Protein AF-A0A936Q387-F1 (afdb_monomer_lite)

Secondary structure (DSSP, 8-state):
--HHHHHHHGGG---TT-------TTGGGGSPPPP---TT-HHHHHHHHHSPPPTT--HHHHHHHHHHHHHHHHHTT-HHHHHHHHHHHHHHHHHHHHHHHHHHHHHHHHTT--HHHHHHHHHSTT--HHHHHHHHTSGGGGGGTT--HHHHHHHHH--

Radius of gyration: 25.48 Å; chains: 1; bounding box: 41×30×99 Å

Sequence (159 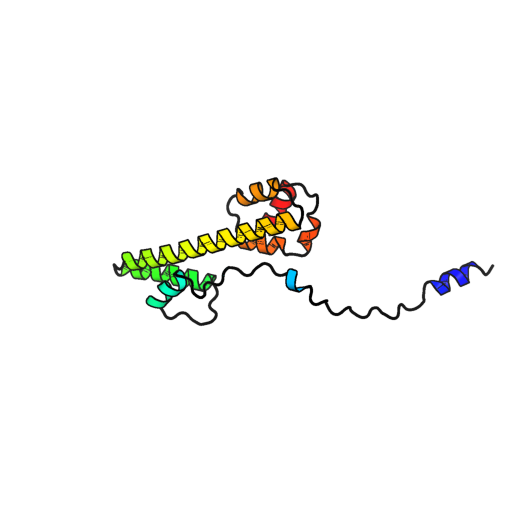aa):
MDSLRDALKGALAPNEGLVARDPSPQDDARRAPEPLDPTGSAWLTELARHTKIPKDTKTSTLR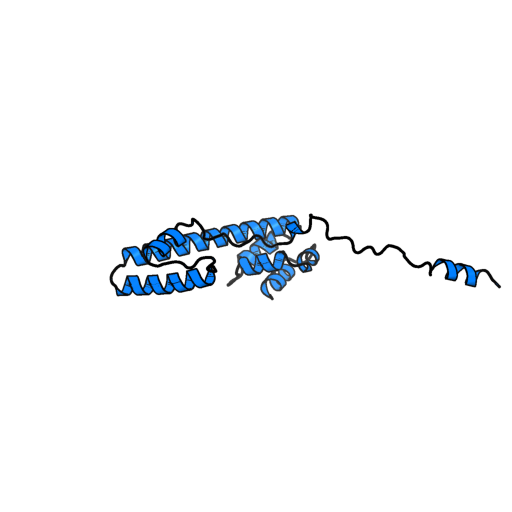QLTDRLVKELATAGKGRDSRALADARDGYLRAAERAAWDHIKRRFEELELSDKAYRALKQAKNVHPEKVLAALYTKRAETYRGASAERVRDWLLSL

Structure (mmCIF, N/CA/C/O backbone):
data_AF-A0A936Q387-F1
#
_entry.id   AF-A0A936Q387-F1
#
loop_
_atom_site.group_PDB
_atom_site.id
_atom_site.type_symbol
_atom_site.label_atom_id
_atom_site.label_alt_id
_atom_site.label_comp_id
_atom_site.label_asym_id
_atom_site.label_entity_id
_atom_site.label_seq_id
_atom_site.pdbx_PDB_ins_code
_atom_site.Cartn_x
_atom_site.Cartn_y
_atom_site.Cartn_z
_atom_site.occupancy
_atom_site.B_iso_or_equiv
_atom_site.auth_seq_id
_atom_site.auth_comp_id
_atom_site.auth_asym_id
_atom_site.auth_atom_id
_atom_site.pdbx_PDB_model_num
ATOM 1 N N . MET A 1 1 ? 8.343 -7.618 -74.407 1.00 53.97 1 MET A N 1
ATOM 2 C CA . MET A 1 1 ? 8.635 -6.779 -73.219 1.00 53.97 1 MET A CA 1
ATOM 3 C C . MET A 1 1 ? 7.636 -7.208 -72.150 1.00 53.97 1 MET A C 1
ATOM 5 O O . MET A 1 1 ? 6.735 -6.457 -71.809 1.00 53.97 1 MET A O 1
ATOM 9 N N .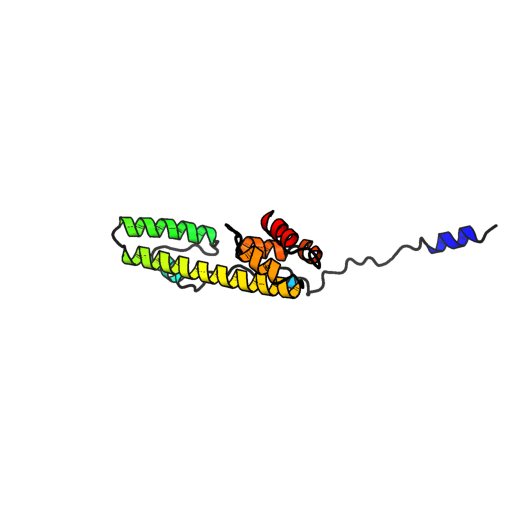 ASP A 1 2 ? 7.748 -8.453 -71.677 1.00 55.44 2 ASP A N 1
ATOM 10 C CA . ASP A 1 2 ? 6.646 -9.125 -70.960 1.00 55.44 2 ASP A CA 1
ATOM 11 C C . ASP A 1 2 ? 7.057 -9.675 -69.589 1.00 55.44 2 ASP A C 1
ATOM 13 O O . ASP A 1 2 ? 6.217 -10.076 -68.795 1.00 55.44 2 ASP A O 1
ATOM 17 N N . SER A 1 3 ? 8.338 -9.582 -69.234 1.00 52.62 3 SER A N 1
ATOM 18 C CA . SER A 1 3 ? 8.884 -10.154 -67.997 1.00 52.62 3 SER A CA 1
ATOM 19 C C . SER A 1 3 ? 8.587 -9.327 -66.735 1.00 52.62 3 SER A C 1
ATOM 21 O O . SER A 1 3 ? 8.721 -9.827 -65.624 1.00 52.62 3 SER A O 1
ATOM 23 N N . LEU A 1 4 ? 8.181 -8.059 -66.882 1.00 53.62 4 LEU A N 1
ATOM 24 C CA . LEU A 1 4 ? 7.880 -7.159 -65.755 1.00 53.62 4 LEU A CA 1
ATOM 25 C C . LEU A 1 4 ? 6.420 -7.238 -65.284 1.00 53.62 4 LEU A C 1
ATOM 27 O O . LEU A 1 4 ? 6.140 -6.935 -64.127 1.00 53.62 4 LEU A O 1
ATOM 31 N N . ARG A 1 5 ? 5.484 -7.663 -66.146 1.00 54.16 5 ARG A N 1
ATOM 32 C CA . ARG A 1 5 ? 4.071 -7.833 -65.756 1.00 54.16 5 ARG A CA 1
ATOM 33 C C . ARG A 1 5 ? 3.828 -9.134 -64.991 1.00 54.16 5 ARG A C 1
ATOM 35 O O . ARG A 1 5 ? 2.988 -9.137 -64.094 1.00 54.16 5 ARG A O 1
ATOM 42 N N . ASP A 1 6 ? 4.599 -10.184 -65.269 1.00 54.41 6 ASP A N 1
ATOM 43 C CA . ASP A 1 6 ? 4.498 -11.450 -64.530 1.00 54.41 6 ASP A CA 1
ATOM 44 C C . ASP A 1 6 ? 5.112 -11.378 -63.126 1.00 54.41 6 ASP A C 1
ATOM 46 O O . ASP A 1 6 ? 4.601 -12.008 -62.201 1.00 54.41 6 ASP A O 1
ATOM 50 N N . ALA A 1 7 ? 6.118 -10.524 -62.908 1.00 55.03 7 ALA A N 1
ATOM 51 C CA . ALA A 1 7 ? 6.692 -10.312 -61.577 1.00 55.03 7 ALA A CA 1
ATOM 52 C C . ALA A 1 7 ? 5.719 -9.616 -60.600 1.00 55.03 7 ALA A C 1
ATOM 54 O O . ALA A 1 7 ? 5.787 -9.846 -59.394 1.00 55.03 7 ALA A O 1
ATOM 55 N N . LEU A 1 8 ? 4.781 -8.799 -61.099 1.00 52.12 8 LEU A N 1
ATOM 56 C CA . LEU A 1 8 ? 3.824 -8.078 -60.249 1.00 52.12 8 LEU A CA 1
ATOM 57 C C . LEU A 1 8 ? 2.580 -8.909 -59.893 1.00 52.12 8 LEU A C 1
ATOM 59 O O . LEU A 1 8 ? 1.971 -8.688 -58.848 1.00 52.12 8 LEU A O 1
ATOM 63 N N . LYS A 1 9 ? 2.204 -9.883 -60.733 1.00 52.44 9 LYS A N 1
ATOM 64 C CA . LYS A 1 9 ? 1.048 -10.759 -60.474 1.00 52.44 9 LYS A CA 1
ATOM 65 C C . LYS A 1 9 ? 1.296 -11.777 -59.358 1.00 52.44 9 LYS A C 1
ATOM 67 O O . LYS A 1 9 ? 0.338 -12.194 -58.717 1.00 52.44 9 LYS A O 1
ATOM 72 N N . GLY A 1 10 ? 2.555 -12.119 -59.077 1.00 48.84 10 GLY A N 1
ATOM 73 C CA . GLY A 1 10 ? 2.924 -12.969 -57.938 1.00 48.84 10 GLY A CA 1
ATOM 74 C C . GLY A 1 10 ? 2.841 -12.275 -56.570 1.00 48.84 10 GLY A C 1
ATOM 75 O O . GLY A 1 10 ? 2.762 -12.953 -55.553 1.00 48.84 10 GLY A O 1
ATOM 76 N N . ALA A 1 11 ? 2.822 -10.937 -56.526 1.00 50.91 11 ALA A N 1
ATOM 77 C CA . ALA A 1 11 ? 2.833 -10.164 -55.278 1.00 50.91 11 ALA A CA 1
ATOM 78 C C . ALA A 1 11 ? 1.430 -9.822 -54.731 1.00 50.91 11 ALA A C 1
ATOM 80 O O . ALA A 1 11 ? 1.318 -9.232 -53.660 1.00 50.91 11 ALA A O 1
ATOM 81 N N . LEU A 1 12 ? 0.365 -10.177 -55.457 1.00 51.56 12 LEU A N 1
ATOM 82 C CA . LEU A 1 12 ? -1.030 -9.856 -55.118 1.00 51.56 12 LEU A CA 1
ATOM 83 C C . LEU A 1 12 ? -1.897 -11.106 -54.906 1.00 51.56 12 LEU A C 1
ATOM 85 O O . LEU A 1 12 ? -3.122 -11.036 -55.006 1.00 51.56 12 LEU A O 1
ATOM 89 N N . ALA A 1 13 ? -1.278 -12.248 -54.595 1.00 49.72 13 ALA A N 1
ATOM 90 C CA . ALA A 1 13 ? -2.026 -13.377 -54.063 1.00 49.72 13 ALA A CA 1
ATOM 91 C C . ALA A 1 13 ? -2.696 -12.945 -52.741 1.00 49.72 13 ALA A C 1
ATOM 93 O O . ALA A 1 13 ? -2.021 -12.373 -51.877 1.00 49.72 13 ALA A O 1
ATOM 94 N N . PRO A 1 14 ? -4.011 -13.165 -52.570 1.00 44.34 14 PRO A N 1
ATOM 95 C CA . PRO A 1 14 ? -4.680 -12.869 -51.316 1.00 44.34 14 PRO A CA 1
ATOM 96 C C . PRO A 1 14 ? -4.060 -13.757 -50.238 1.00 44.34 14 PRO A C 1
ATOM 98 O O . PRO A 1 14 ? -4.077 -14.979 -50.352 1.00 44.34 14 PRO A O 1
ATOM 101 N N . ASN A 1 15 ? -3.491 -13.139 -49.201 1.00 46.78 15 ASN A N 1
ATOM 102 C CA . ASN A 1 15 ? -3.116 -13.826 -47.969 1.00 46.78 15 ASN A CA 1
ATOM 103 C C . ASN A 1 15 ? -4.403 -14.342 -47.299 1.00 46.78 15 ASN A C 1
ATOM 105 O O . ASN A 1 15 ? -4.964 -13.708 -46.404 1.00 46.78 15 ASN A O 1
ATOM 109 N N . GLU A 1 16 ? -4.889 -15.489 -47.768 1.00 44.91 16 GLU A N 1
ATOM 110 C CA . GLU A 1 16 ? -5.736 -16.382 -46.995 1.00 44.91 16 GLU A CA 1
ATOM 111 C C . GLU A 1 16 ? -4.961 -16.766 -45.733 1.00 44.91 16 GLU A C 1
ATOM 113 O O . GLU A 1 16 ? -3.885 -17.357 -45.801 1.00 44.91 16 GLU A O 1
ATOM 118 N N . GLY A 1 17 ? -5.496 -16.398 -44.570 1.00 41.22 17 GLY A N 1
ATOM 119 C CA . GLY A 1 17 ? -4.973 -16.878 -43.294 1.00 41.22 17 GLY A CA 1
ATOM 120 C C . GLY A 1 17 ? -4.402 -15.824 -42.349 1.00 41.22 17 GLY A C 1
ATOM 121 O O . GLY A 1 17 ? -3.577 -16.166 -41.508 1.00 41.22 17 GLY A O 1
ATOM 122 N N . LEU A 1 18 ? -4.894 -14.581 -42.360 1.00 40.84 18 LEU A N 1
ATOM 123 C CA . LEU A 1 18 ? -4.977 -13.821 -41.102 1.00 40.84 18 LEU A CA 1
ATOM 124 C C . LEU A 1 18 ? -6.172 -14.343 -40.296 1.00 40.84 18 LEU A C 1
ATOM 126 O O . LEU A 1 18 ? -7.154 -13.646 -40.055 1.00 40.84 18 LEU A O 1
ATOM 130 N N . VAL A 1 19 ? -6.083 -15.611 -39.889 1.00 43.31 19 VAL A N 1
ATOM 131 C CA . VAL A 1 19 ? -6.842 -16.097 -38.743 1.00 43.31 19 VAL A CA 1
ATOM 132 C C . VAL A 1 19 ? -6.348 -15.247 -37.584 1.00 43.31 19 VAL A C 1
ATOM 134 O O . VAL A 1 19 ? -5.158 -15.276 -37.259 1.00 43.31 19 VAL A O 1
ATOM 137 N N . ALA A 1 20 ? -7.235 -14.424 -37.023 1.00 46.19 20 ALA A N 1
ATOM 138 C CA . ALA A 1 20 ? -7.007 -13.801 -35.735 1.00 46.19 20 ALA A CA 1
ATOM 139 C C . ALA A 1 20 ? -6.580 -14.929 -34.794 1.00 46.19 20 ALA A C 1
ATOM 141 O O . ALA A 1 20 ? -7.387 -15.791 -34.459 1.00 46.19 20 ALA A O 1
ATOM 142 N N . ARG A 1 21 ? -5.281 -14.999 -34.478 1.00 42.50 21 ARG A N 1
ATOM 143 C CA . ARG A 1 21 ? -4.788 -15.917 -33.461 1.00 42.50 21 ARG A CA 1
ATOM 144 C C . ARG A 1 21 ? -5.580 -15.575 -32.212 1.00 42.50 21 ARG A C 1
ATOM 146 O O . ARG A 1 21 ? -5.414 -14.472 -31.686 1.00 42.50 21 ARG A O 1
ATOM 153 N N . ASP A 1 22 ? -6.436 -16.498 -31.787 1.00 41.38 22 ASP A N 1
ATOM 154 C CA . ASP A 1 22 ? -6.962 -16.488 -30.433 1.00 41.38 22 ASP A CA 1
ATOM 155 C C . ASP A 1 22 ? -5.779 -16.220 -29.495 1.00 41.38 22 ASP A C 1
ATOM 157 O O . ASP A 1 22 ? -4.712 -16.828 -29.681 1.00 41.38 22 ASP A O 1
ATOM 161 N N . PRO A 1 23 ? -5.892 -15.259 -28.562 1.00 41.69 23 PRO A N 1
ATOM 162 C CA . PRO A 1 23 ? -4.813 -14.992 -27.632 1.00 41.69 23 PRO A CA 1
ATOM 163 C C . PRO A 1 23 ? -4.485 -16.301 -26.911 1.00 41.69 23 PRO A C 1
ATOM 165 O O . PRO A 1 23 ? -5.330 -16.878 -26.226 1.00 41.69 23 PRO A O 1
ATOM 168 N N . SER A 1 24 ? -3.263 -16.801 -27.128 1.00 38.03 24 SER A N 1
ATOM 169 C CA . SER A 1 24 ? -2.755 -17.985 -26.440 1.00 38.03 24 SER A CA 1
ATOM 170 C C . SER A 1 24 ? -2.974 -17.833 -24.927 1.00 38.03 24 SER A C 1
ATOM 172 O O . SER A 1 24 ? -2.801 -16.726 -24.411 1.00 38.03 24 SER A O 1
ATOM 174 N N . PRO A 1 25 ? -3.207 -18.928 -24.178 1.00 43.34 25 PRO A N 1
ATOM 175 C CA . PRO A 1 25 ? -3.373 -18.927 -22.714 1.00 43.34 25 PRO A CA 1
ATOM 176 C C . PRO A 1 25 ? -2.157 -18.418 -21.907 1.00 43.34 25 PRO A C 1
ATOM 178 O O . PRO A 1 25 ? -2.090 -18.599 -20.699 1.00 43.34 25 PRO A O 1
ATOM 181 N N . GLN A 1 26 ? -1.159 -17.817 -22.558 1.00 41.81 26 GLN A N 1
ATOM 182 C CA . GLN A 1 26 ? 0.018 -17.214 -21.934 1.00 41.81 26 GLN A CA 1
ATOM 183 C C . GLN A 1 26 ? -0.143 -15.707 -21.664 1.00 41.81 26 GLN A C 1
ATOM 185 O O . GLN A 1 26 ? 0.762 -15.090 -21.103 1.00 41.81 26 GLN A O 1
ATOM 190 N N . ASP A 1 27 ? -1.284 -15.101 -22.012 1.00 42.91 27 ASP A N 1
ATOM 191 C CA . ASP A 1 27 ? -1.572 -13.694 -21.689 1.00 42.91 27 ASP A CA 1
ATOM 192 C C . ASP A 1 27 ? -1.881 -13.438 -20.196 1.00 42.91 27 ASP A C 1
ATOM 194 O O . ASP A 1 27 ? -1.965 -12.282 -19.772 1.00 42.91 27 ASP A O 1
ATOM 198 N N . ASP A 1 28 ? -1.944 -14.485 -19.366 1.00 42.19 28 ASP A N 1
ATOM 199 C CA . ASP A 1 28 ? -2.119 -14.361 -17.912 1.00 42.19 28 ASP A CA 1
ATOM 200 C C . ASP A 1 28 ? -0.896 -13.764 -17.188 1.00 42.19 28 ASP A C 1
ATOM 202 O O . ASP A 1 28 ? -1.017 -13.261 -16.072 1.00 42.19 28 ASP A O 1
ATOM 206 N N . ALA A 1 29 ? 0.276 -13.704 -17.831 1.00 46.88 29 ALA A N 1
ATOM 207 C CA . ALA A 1 29 ? 1.487 -13.121 -17.241 1.00 46.88 29 ALA A CA 1
ATOM 208 C C . ALA A 1 29 ? 1.530 -11.575 -17.267 1.00 46.88 29 ALA A C 1
ATOM 210 O O . ALA A 1 29 ? 2.497 -10.971 -16.803 1.00 46.88 29 ALA A O 1
ATOM 211 N N . ARG A 1 30 ? 0.517 -10.908 -17.839 1.00 56.44 30 ARG A N 1
ATOM 212 C CA . ARG A 1 30 ? 0.544 -9.452 -18.100 1.00 56.44 30 ARG A CA 1
ATOM 213 C C . ARG A 1 30 ? -0.246 -8.609 -17.108 1.00 56.44 30 ARG A C 1
ATOM 215 O O . ARG A 1 30 ? -0.335 -7.394 -17.279 1.00 56.44 30 ARG A O 1
ATOM 222 N N . ARG A 1 31 ? -0.830 -9.216 -16.078 1.00 60.78 31 ARG A N 1
ATOM 223 C CA . ARG A 1 31 ? -1.493 -8.454 -15.018 1.00 60.78 31 ARG A CA 1
ATOM 224 C C . ARG A 1 31 ? -0.478 -8.112 -13.942 1.00 60.78 31 ARG A C 1
ATOM 226 O O . ARG A 1 31 ? 0.251 -8.984 -13.478 1.00 60.78 31 ARG A O 1
ATOM 233 N N . ALA A 1 32 ? -0.439 -6.835 -13.559 1.00 63.06 32 ALA A N 1
ATOM 234 C CA . ALA A 1 32 ? 0.242 -6.442 -12.334 1.00 63.06 32 ALA A CA 1
ATOM 235 C C . ALA A 1 32 ? -0.277 -7.338 -11.197 1.00 63.06 32 ALA A C 1
ATOM 237 O O . ALA A 1 32 ? -1.488 -7.588 -11.160 1.00 63.06 32 ALA A O 1
ATOM 238 N N . PRO A 1 33 ? 0.600 -7.835 -10.308 1.00 69.12 33 PRO A N 1
ATOM 239 C CA . PRO A 1 33 ? 0.144 -8.627 -9.183 1.00 69.12 33 PRO A CA 1
ATOM 240 C C . PRO A 1 33 ? -0.875 -7.799 -8.409 1.00 69.12 33 PRO A C 1
ATOM 242 O O . PRO A 1 33 ? -0.668 -6.598 -8.192 1.00 69.12 33 PRO A O 1
ATOM 245 N N . GLU A 1 34 ? -2.001 -8.425 -8.071 1.00 65.44 34 GLU A N 1
ATOM 246 C CA . GLU A 1 34 ? -3.035 -7.733 -7.317 1.00 65.44 34 GLU A CA 1
ATOM 247 C C . GLU A 1 34 ? -2.436 -7.236 -5.996 1.00 65.44 34 GLU A C 1
ATOM 249 O O . GLU A 1 34 ? -1.575 -7.911 -5.411 1.00 65.44 34 GLU A O 1
ATOM 254 N N . PRO A 1 35 ? -2.830 -6.035 -5.532 1.00 66.00 35 PRO A N 1
ATOM 255 C CA . PRO A 1 35 ? -2.456 -5.599 -4.197 1.00 66.00 35 PRO A CA 1
ATOM 256 C C . PRO A 1 35 ? -2.854 -6.693 -3.206 1.00 66.00 35 PRO A C 1
ATOM 258 O O . PRO A 1 35 ? -3.856 -7.375 -3.422 1.00 66.00 35 PRO A O 1
ATOM 261 N N . LEU A 1 36 ? -2.063 -6.858 -2.137 1.00 74.88 36 LEU A N 1
ATOM 262 C CA . LEU A 1 36 ? -2.371 -7.821 -1.079 1.00 74.88 36 LEU A CA 1
ATOM 263 C C . LEU A 1 36 ? -3.865 -7.734 -0.745 1.00 74.88 36 LEU A C 1
ATOM 265 O O . LEU A 1 36 ? -4.416 -6.633 -0.635 1.00 74.88 36 LEU A O 1
ATOM 269 N N . ASP A 1 37 ? -4.518 -8.890 -0.672 1.00 78.19 37 ASP A N 1
ATOM 270 C CA . ASP A 1 37 ? -5.917 -8.966 -0.285 1.00 78.19 37 ASP A CA 1
ATOM 271 C C . ASP A 1 37 ? -5.992 -8.702 1.226 1.00 78.19 37 ASP A C 1
ATOM 273 O O . ASP A 1 37 ? -5.319 -9.387 2.006 1.00 78.19 37 ASP A O 1
ATOM 277 N N . PRO A 1 38 ? -6.773 -7.704 1.678 1.00 80.19 38 PRO A N 1
ATOM 278 C CA . PRO A 1 38 ? -6.924 -7.452 3.100 1.00 80.19 38 PRO A CA 1
ATOM 279 C C . PRO A 1 38 ? -7.676 -8.585 3.815 1.00 80.19 38 PRO A C 1
ATOM 281 O O . PRO A 1 38 ? -7.642 -8.629 5.050 1.00 80.19 38 PRO A O 1
ATOM 284 N N . THR A 1 39 ? -8.338 -9.494 3.090 1.00 82.75 39 THR A N 1
ATOM 285 C CA . THR A 1 39 ? -9.057 -10.657 3.629 1.00 82.75 39 THR A CA 1
ATOM 286 C C . THR A 1 39 ? -8.166 -11.499 4.542 1.00 82.75 39 THR A C 1
ATOM 288 O O . THR A 1 39 ? -7.055 -11.886 4.195 1.00 82.75 39 THR A O 1
ATOM 291 N N . GLY A 1 40 ? -8.644 -11.759 5.762 1.00 81.00 40 GLY A N 1
ATOM 292 C CA . GLY A 1 40 ? -7.890 -12.508 6.774 1.00 81.00 40 GLY A CA 1
ATOM 293 C C . GLY A 1 40 ? -6.758 -11.726 7.456 1.00 81.00 40 GLY A C 1
ATOM 294 O O . GLY A 1 40 ? -6.094 -12.268 8.337 1.00 81.00 40 GLY A O 1
ATOM 295 N N . SER A 1 41 ? -6.541 -10.451 7.114 1.00 88.88 41 SER A N 1
ATOM 296 C CA . SER A 1 41 ? -5.552 -9.618 7.802 1.00 88.88 41 SER A CA 1
ATOM 297 C C . SER A 1 41 ? -5.961 -9.302 9.246 1.00 88.88 41 SER A C 1
ATOM 299 O O . SER A 1 41 ? -7.146 -9.203 9.592 1.00 88.88 41 SER A O 1
ATOM 301 N N . ALA A 1 42 ? -4.959 -9.055 10.096 1.00 91.44 42 ALA A N 1
ATOM 302 C CA . ALA A 1 42 ? -5.178 -8.522 11.441 1.00 91.44 42 ALA A CA 1
ATOM 303 C C . ALA A 1 42 ? -5.942 -7.186 11.403 1.00 91.44 42 ALA A C 1
ATOM 305 O O . ALA A 1 42 ? -6.753 -6.917 12.283 1.00 91.44 42 ALA A O 1
ATOM 306 N N . TRP A 1 43 ? -5.738 -6.385 10.351 1.00 93.69 43 TRP A N 1
ATOM 307 C CA . TRP A 1 43 ? -6.455 -5.131 10.144 1.00 93.69 43 TRP A CA 1
ATOM 308 C C . TRP A 1 43 ? -7.955 -5.338 9.936 1.00 93.69 43 TRP A C 1
ATOM 310 O O . TRP A 1 43 ? -8.740 -4.726 10.656 1.00 93.69 43 TRP A O 1
ATOM 320 N N . LEU A 1 44 ? -8.373 -6.216 9.016 1.00 92.56 44 LEU A N 1
ATOM 321 C CA . LEU A 1 44 ? -9.801 -6.504 8.832 1.00 92.56 44 LEU A CA 1
ATOM 322 C C . LEU A 1 44 ? -10.422 -7.155 10.064 1.00 92.56 44 LEU A C 1
ATOM 324 O O . LEU A 1 44 ? -11.560 -6.843 10.404 1.00 92.56 44 LEU A O 1
ATOM 328 N N . THR A 1 45 ? -9.674 -8.028 10.740 1.00 92.56 45 THR A N 1
ATOM 329 C CA . THR A 1 45 ? -10.122 -8.661 11.986 1.00 92.56 45 THR A CA 1
ATOM 330 C C . THR A 1 45 ? -10.404 -7.611 13.055 1.00 92.56 45 THR A C 1
ATOM 332 O O . THR A 1 45 ? -11.447 -7.660 13.702 1.00 92.56 45 THR A O 1
ATOM 335 N N . GLU A 1 46 ? -9.507 -6.637 13.219 1.00 92.94 46 GLU A N 1
ATOM 336 C CA . GLU A 1 46 ? -9.688 -5.564 14.192 1.00 92.94 46 GLU A CA 1
ATOM 337 C C . GLU A 1 46 ? -10.804 -4.604 13.764 1.00 92.94 46 GLU A C 1
ATOM 339 O O . GLU A 1 46 ? -11.665 -4.267 14.567 1.00 92.94 46 GLU A O 1
ATOM 344 N N . LEU A 1 47 ? -10.876 -4.237 12.484 1.00 93.12 47 LEU A N 1
ATOM 345 C CA . LEU A 1 47 ? -11.934 -3.379 11.947 1.00 93.12 47 LEU A CA 1
ATOM 346 C C . LEU A 1 47 ? -13.333 -3.993 12.141 1.00 93.12 47 LEU A C 1
ATOM 348 O O . LEU A 1 47 ? -14.266 -3.291 12.535 1.00 93.12 47 LEU A O 1
ATOM 352 N N . ALA A 1 48 ? -13.472 -5.305 11.935 1.00 93.06 48 ALA A N 1
ATOM 353 C CA . ALA A 1 48 ? -14.735 -6.030 12.071 1.00 93.06 48 ALA A CA 1
ATOM 354 C C . ALA A 1 48 ? -15.254 -6.100 13.519 1.00 93.06 48 ALA A C 1
ATOM 356 O O . ALA A 1 48 ? -16.445 -6.324 13.731 1.00 93.06 48 ALA A O 1
ATOM 357 N N . ARG A 1 49 ? -14.389 -5.887 14.522 1.00 93.31 49 ARG A N 1
ATOM 358 C CA . ARG A 1 49 ? -14.803 -5.802 15.935 1.00 93.31 49 ARG A CA 1
ATOM 359 C C . ARG A 1 49 ? -15.585 -4.532 16.241 1.00 93.31 49 ARG A C 1
ATOM 361 O O . ARG A 1 49 ? -16.398 -4.527 17.160 1.00 93.31 49 ARG A O 1
ATOM 368 N N . HIS A 1 50 ? -15.337 -3.469 15.479 1.00 91.50 50 HIS A N 1
ATOM 369 C CA . HIS A 1 50 ? -15.904 -2.143 15.729 1.00 91.50 50 HIS A CA 1
ATOM 370 C C . HIS A 1 50 ? -17.015 -1.781 14.743 1.00 91.50 50 HIS A C 1
ATOM 372 O O . HIS A 1 50 ? -17.833 -0.914 15.042 1.00 91.50 50 HIS A O 1
ATOM 378 N N . THR A 1 51 ? -17.074 -2.424 13.571 1.00 92.44 51 THR A N 1
ATOM 379 C CA . THR A 1 51 ? -18.102 -2.139 12.564 1.00 92.44 51 THR A CA 1
ATOM 380 C C . THR A 1 51 ? -18.393 -3.320 11.644 1.00 92.44 51 THR A C 1
ATOM 382 O O . THR A 1 51 ? -17.577 -4.223 11.464 1.00 92.44 51 THR A O 1
ATOM 385 N N . LYS A 1 52 ? -19.556 -3.283 10.988 1.00 90.38 52 LYS A N 1
ATOM 386 C CA . LYS A 1 52 ? -19.897 -4.228 9.925 1.00 90.38 52 LYS A CA 1
ATOM 387 C C . LYS A 1 52 ? -19.203 -3.813 8.631 1.00 90.38 52 LYS A C 1
ATOM 389 O O . LYS A 1 52 ? -19.455 -2.733 8.102 1.00 90.38 52 LYS A O 1
ATOM 394 N N . ILE A 1 53 ? -18.377 -4.704 8.096 1.00 87.50 53 ILE A N 1
ATOM 395 C CA . ILE A 1 53 ? -17.659 -4.485 6.840 1.00 87.50 53 ILE A CA 1
ATOM 396 C C . ILE A 1 53 ? -18.531 -4.990 5.679 1.00 87.50 53 ILE A C 1
ATOM 398 O O . ILE A 1 53 ? -18.925 -6.160 5.690 1.00 87.50 53 ILE A O 1
ATOM 402 N N . PRO A 1 54 ? -18.878 -4.147 4.690 1.00 80.25 54 PRO A N 1
ATOM 403 C CA . PRO A 1 54 ? -19.571 -4.611 3.494 1.00 80.25 54 PRO A CA 1
ATOM 404 C C . PRO A 1 54 ? -18.708 -5.613 2.718 1.00 80.25 54 PRO A C 1
ATOM 406 O O . PRO A 1 54 ? -17.481 -5.484 2.664 1.00 80.25 54 PRO A O 1
ATOM 409 N N . LYS A 1 55 ? -19.347 -6.608 2.095 1.00 76.94 55 LYS A N 1
ATOM 410 C CA . LYS A 1 55 ? -18.650 -7.531 1.189 1.00 76.94 55 LYS A CA 1
ATOM 411 C C . LYS A 1 55 ? -18.068 -6.747 0.006 1.00 76.94 55 LYS A C 1
ATOM 413 O O . LYS A 1 55 ? -18.639 -5.733 -0.391 1.00 76.94 55 LYS A O 1
ATOM 418 N N . ASP A 1 56 ? -16.922 -7.197 -0.499 1.00 72.12 56 ASP A N 1
ATOM 419 C CA . ASP A 1 56 ? -16.250 -6.642 -1.686 1.00 72.12 56 ASP A CA 1
ATOM 420 C C . ASP A 1 56 ? -15.831 -5.162 -1.560 1.00 72.12 56 ASP A C 1
ATOM 422 O O . ASP A 1 56 ? -15.725 -4.417 -2.539 1.00 72.12 56 ASP A O 1
ATOM 426 N N . THR A 1 57 ? -15.575 -4.709 -0.330 1.00 81.00 57 THR A N 1
ATOM 427 C CA . THR A 1 57 ? -15.138 -3.334 -0.075 1.00 81.00 57 THR A CA 1
ATOM 428 C C . THR A 1 57 ? -13.691 -3.130 -0.523 1.00 81.00 57 THR A C 1
ATOM 430 O O . THR A 1 57 ? -12.778 -3.802 -0.048 1.00 81.00 57 THR A O 1
ATOM 433 N N . LYS A 1 58 ? -13.458 -2.134 -1.385 1.00 85.69 58 LYS A N 1
ATOM 434 C CA . LYS A 1 58 ? -12.111 -1.749 -1.835 1.00 85.69 58 LYS A CA 1
ATOM 435 C C . LYS A 1 58 ? -11.235 -1.285 -0.666 1.00 85.69 58 LYS A C 1
ATOM 437 O O . LYS A 1 58 ? -11.706 -0.586 0.234 1.00 85.69 58 LYS A O 1
ATOM 442 N N . THR A 1 59 ? -9.929 -1.546 -0.746 1.00 85.56 59 THR A N 1
ATOM 443 C CA . THR A 1 59 ? -8.929 -1.120 0.253 1.00 85.56 59 THR A CA 1
ATOM 444 C C . THR A 1 59 ? -8.994 0.376 0.570 1.00 85.56 59 THR A C 1
ATOM 446 O O . THR A 1 59 ? -8.867 0.770 1.726 1.00 85.56 59 THR A O 1
ATOM 449 N N . SER A 1 60 ? -9.259 1.233 -0.422 1.00 85.50 60 SER A N 1
ATOM 450 C CA . SER A 1 60 ? -9.422 2.679 -0.211 1.00 85.50 60 SER A CA 1
ATOM 451 C C . SER A 1 60 ? -10.602 3.022 0.707 1.00 85.50 60 SER A C 1
ATOM 453 O O 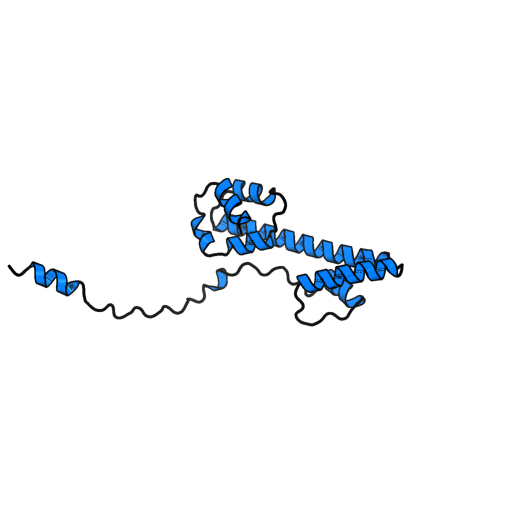. SER A 1 60 ? -10.467 3.865 1.593 1.00 85.50 60 SER A O 1
ATOM 455 N N . THR A 1 61 ? -11.734 2.340 0.546 1.00 88.31 61 THR A N 1
ATOM 456 C CA . THR A 1 61 ? -12.918 2.502 1.397 1.00 88.31 61 THR A CA 1
ATOM 457 C C . THR A 1 61 ? -12.664 1.959 2.804 1.00 88.31 61 THR A C 1
ATOM 459 O O . THR A 1 61 ? -13.032 2.610 3.780 1.00 88.31 61 THR A O 1
ATOM 462 N N . LEU A 1 62 ? -11.960 0.827 2.932 1.00 90.88 62 LEU A N 1
ATOM 463 C CA . LEU A 1 62 ? -11.544 0.289 4.235 1.00 90.88 62 LEU A CA 1
ATOM 464 C C . LEU A 1 62 ? -10.641 1.269 4.997 1.00 90.88 62 LEU A C 1
ATOM 466 O O . LEU A 1 62 ? -10.806 1.446 6.205 1.00 90.88 62 LEU A O 1
ATOM 470 N N . ARG A 1 63 ? -9.723 1.954 4.299 1.00 91.56 63 ARG A N 1
ATOM 471 C CA . ARG A 1 63 ? -8.875 3.001 4.897 1.00 91.56 63 ARG A CA 1
ATOM 472 C C . ARG A 1 63 ? -9.710 4.157 5.435 1.00 91.56 63 ARG A C 1
ATOM 474 O O . ARG A 1 63 ? -9.561 4.503 6.599 1.00 91.56 63 ARG A O 1
ATOM 481 N N . GLN A 1 64 ? -10.631 4.693 4.635 1.00 91.75 64 GLN A N 1
ATOM 482 C CA . GLN A 1 64 ? -11.511 5.787 5.069 1.00 91.75 64 GLN A CA 1
ATOM 483 C C . GLN A 1 64 ? -12.360 5.399 6.288 1.00 91.75 64 GLN A C 1
ATOM 485 O O . GLN A 1 64 ? -12.486 6.178 7.233 1.00 91.75 64 GLN A O 1
ATOM 490 N N . LEU A 1 65 ? -12.911 4.182 6.284 1.00 93.56 65 LEU A N 1
ATOM 491 C CA . LEU A 1 65 ? -13.690 3.649 7.399 1.00 93.56 65 LEU A CA 1
ATOM 492 C C . LEU A 1 65 ? -12.839 3.519 8.668 1.00 93.56 65 LEU A C 1
ATOM 494 O O . LEU A 1 65 ? -13.268 3.918 9.749 1.00 93.56 65 LEU A O 1
ATOM 498 N N . THR A 1 66 ? -11.613 3.020 8.520 1.00 94.69 66 THR A N 1
ATOM 499 C CA . THR A 1 66 ? -10.653 2.897 9.620 1.00 94.69 66 THR A CA 1
ATOM 500 C C . THR A 1 66 ? -10.288 4.264 10.191 1.00 94.69 66 THR A C 1
ATOM 502 O O . THR A 1 66 ? -10.359 4.453 11.400 1.00 94.69 66 THR A O 1
ATOM 505 N N . ASP A 1 67 ? -9.957 5.241 9.345 1.00 94.88 67 ASP A N 1
ATOM 506 C CA . ASP A 1 67 ? -9.574 6.592 9.774 1.00 94.88 67 ASP A CA 1
ATOM 507 C C . ASP A 1 67 ? -10.693 7.279 10.562 1.00 94.88 67 ASP A C 1
ATOM 509 O O . ASP A 1 67 ? -10.440 7.981 11.545 1.00 94.88 67 ASP A O 1
ATOM 513 N N . ARG A 1 68 ? -11.941 7.059 10.140 1.00 95.75 68 ARG A N 1
ATOM 514 C CA . ARG A 1 68 ? -13.125 7.531 10.852 1.00 95.75 68 ARG A CA 1
ATOM 515 C C . ARG A 1 68 ? -13.257 6.860 12.220 1.00 95.75 68 ARG A C 1
ATOM 517 O O . ARG A 1 68 ? -13.372 7.564 13.219 1.00 95.75 68 ARG A O 1
ATOM 524 N N . LEU A 1 69 ? -13.187 5.532 12.279 1.00 95.38 69 LEU A N 1
ATOM 525 C CA . LEU A 1 69 ? -13.336 4.781 13.530 1.00 95.38 69 LEU A CA 1
ATOM 526 C C . LEU A 1 69 ? -12.216 5.063 14.528 1.00 95.38 69 LEU A C 1
ATOM 528 O O . LEU A 1 69 ? -12.479 5.197 15.716 1.00 95.38 69 LEU A O 1
ATOM 532 N N . VAL A 1 70 ? -10.975 5.217 14.063 1.00 96.62 70 VAL A N 1
ATOM 533 C CA . VAL A 1 70 ? -9.839 5.599 14.914 1.00 96.62 70 VAL A CA 1
ATOM 534 C C . VAL A 1 70 ? -10.130 6.917 15.637 1.00 96.62 70 VAL A C 1
ATOM 536 O O . VAL A 1 70 ? -9.890 7.009 16.844 1.00 96.62 70 VAL A O 1
ATOM 539 N N . LYS A 1 71 ? -10.688 7.911 14.928 1.00 96.25 71 LYS A N 1
ATOM 540 C CA . LYS A 1 71 ? -11.105 9.194 15.517 1.00 96.25 71 LYS A CA 1
ATOM 541 C C . LYS A 1 71 ? -12.268 9.019 16.493 1.00 96.25 71 LYS A C 1
ATOM 543 O O . LYS A 1 71 ? -12.189 9.528 17.605 1.00 96.25 71 LYS A O 1
ATOM 548 N N . GLU A 1 72 ? -13.307 8.276 16.112 1.00 96.44 72 GLU A N 1
ATOM 549 C CA . GLU A 1 72 ? -14.477 8.029 16.968 1.00 96.44 72 GLU A CA 1
ATOM 550 C C . GLU A 1 72 ? -14.088 7.316 18.277 1.00 96.44 72 GLU A C 1
ATOM 552 O O . GLU A 1 72 ? -14.479 7.753 19.360 1.00 96.44 72 GLU A O 1
ATOM 557 N N . LEU A 1 73 ? -13.245 6.280 18.205 1.00 95.19 73 LEU A N 1
ATOM 558 C CA . LEU A 1 73 ? -12.728 5.554 19.370 1.00 95.19 73 LEU A CA 1
ATOM 559 C C . LEU A 1 73 ? -11.861 6.452 20.263 1.00 95.19 73 LEU A C 1
ATOM 561 O O . LEU A 1 73 ? -11.962 6.374 21.488 1.00 95.19 73 LEU A O 1
ATOM 565 N N . ALA A 1 74 ? -11.037 7.325 19.674 1.00 94.88 74 ALA A N 1
ATOM 566 C CA . ALA A 1 74 ? -10.236 8.284 20.430 1.00 94.88 74 ALA A CA 1
ATOM 567 C C . ALA A 1 74 ? -11.117 9.294 21.184 1.00 94.88 74 ALA A C 1
ATOM 569 O O . ALA A 1 74 ? -10.913 9.504 22.379 1.00 94.88 74 ALA A O 1
ATOM 570 N N . THR A 1 75 ? -12.130 9.868 20.525 1.00 96.38 75 THR A N 1
ATOM 571 C CA . THR A 1 75 ? -13.091 10.794 21.152 1.00 96.38 75 THR A CA 1
ATOM 572 C C . THR A 1 75 ? -13.923 10.115 22.242 1.00 96.38 75 THR A C 1
ATOM 574 O O . THR A 1 75 ? -14.229 10.738 23.253 1.00 96.38 75 THR A O 1
ATOM 577 N N . ALA A 1 76 ? -14.235 8.827 22.087 1.00 95.25 76 ALA A N 1
ATOM 578 C CA . ALA A 1 76 ? -14.941 8.029 23.088 1.00 95.25 76 ALA A CA 1
ATOM 579 C C . ALA A 1 76 ? -14.059 7.574 24.274 1.00 95.25 76 ALA A C 1
ATOM 581 O O . ALA A 1 76 ? -14.516 6.795 25.110 1.00 95.25 76 ALA A O 1
ATOM 582 N N . GLY A 1 77 ? -12.788 7.991 24.345 1.00 96.12 77 GLY A N 1
ATOM 583 C CA . GLY A 1 77 ? -11.856 7.596 25.410 1.00 96.12 77 GLY A CA 1
ATOM 584 C C . GLY A 1 77 ? -11.298 6.172 25.279 1.00 96.12 77 GLY A C 1
ATOM 585 O O . GLY A 1 77 ? -10.534 5.723 26.133 1.00 96.12 77 GLY A O 1
ATOM 586 N N . LYS A 1 78 ? -11.601 5.460 24.187 1.00 95.62 78 LYS A N 1
ATOM 587 C CA . LYS A 1 78 ? -11.107 4.105 23.891 1.00 95.62 78 LYS A CA 1
ATOM 588 C C . LYS A 1 78 ? -9.743 4.146 23.198 1.00 95.62 78 LYS A C 1
ATOM 590 O O . LYS A 1 78 ? -9.544 3.604 22.111 1.00 95.62 78 LYS A O 1
ATOM 595 N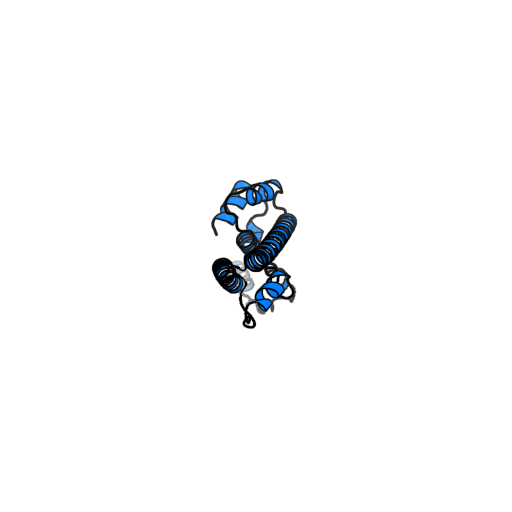 N . GLY A 1 79 ? -8.771 4.798 23.836 1.00 94.62 79 GLY A N 1
ATOM 596 C CA . GLY A 1 79 ? -7.443 5.025 23.253 1.00 94.62 79 GLY A CA 1
ATOM 597 C C . GLY A 1 79 ? -6.677 3.741 22.911 1.00 94.62 79 GLY A C 1
ATOM 598 O O . GLY A 1 79 ? -5.919 3.724 21.943 1.00 94.62 79 GLY A O 1
ATOM 599 N N . ARG A 1 80 ? -6.890 2.653 23.666 1.00 95.94 80 ARG A N 1
ATOM 600 C CA . ARG A 1 80 ? -6.272 1.347 23.385 1.00 95.94 80 ARG A CA 1
ATOM 601 C C . ARG A 1 80 ? -6.773 0.753 22.069 1.00 95.94 80 ARG A C 1
ATOM 603 O O . ARG A 1 80 ? -5.952 0.354 21.251 1.00 95.94 80 ARG A O 1
ATOM 610 N N . ASP A 1 81 ? -8.085 0.754 21.859 1.00 94.31 81 ASP A N 1
ATOM 611 C CA . ASP A 1 81 ? -8.713 0.205 20.652 1.00 94.31 81 ASP A CA 1
ATOM 612 C C . ASP A 1 81 ? -8.383 1.065 19.426 1.00 94.31 81 ASP A C 1
ATOM 614 O O . ASP A 1 81 ? -8.036 0.545 18.370 1.00 94.31 81 ASP A O 1
ATOM 618 N N . SER A 1 82 ? -8.402 2.393 19.594 1.00 96.31 82 SER A N 1
ATOM 619 C CA . SER A 1 82 ? -7.992 3.349 18.558 1.00 96.31 82 SER A CA 1
ATOM 620 C C . SER A 1 82 ? -6.566 3.072 18.060 1.00 96.31 82 SER A C 1
ATOM 622 O O . SER A 1 82 ? -6.335 2.983 16.853 1.00 96.31 82 SER A O 1
ATOM 624 N N . ARG A 1 83 ? -5.615 2.865 18.986 1.00 95.94 83 ARG A N 1
ATOM 625 C CA . ARG A 1 83 ? -4.226 2.520 18.644 1.00 95.94 83 ARG A CA 1
ATOM 626 C C . ARG A 1 83 ? -4.121 1.145 18.001 1.00 95.94 83 ARG A C 1
ATOM 628 O O . ARG A 1 83 ? -3.502 1.039 16.954 1.00 95.94 83 ARG A O 1
ATOM 635 N N . ALA A 1 84 ? -4.764 0.126 18.570 1.00 96.12 84 ALA A N 1
ATOM 636 C CA . ALA A 1 84 ? -4.729 -1.229 18.022 1.00 96.12 84 ALA A CA 1
ATOM 637 C C . ALA A 1 84 ? -5.224 -1.274 16.567 1.00 96.12 84 ALA A C 1
ATOM 639 O O . ALA A 1 84 ? -4.588 -1.891 15.714 1.00 96.12 84 ALA A O 1
ATOM 640 N N . LEU A 1 85 ? -6.315 -0.564 16.265 1.00 95.25 85 LEU A N 1
ATOM 641 C CA . LEU A 1 85 ? -6.860 -0.472 14.914 1.00 95.25 85 LEU A CA 1
ATOM 642 C C . LEU A 1 85 ? -5.922 0.283 13.954 1.00 95.25 85 LEU A C 1
ATOM 644 O O . LEU A 1 85 ? -5.717 -0.157 12.820 1.00 95.25 85 LEU A O 1
ATOM 648 N N . ALA A 1 86 ? -5.332 1.395 14.401 1.00 94.88 86 ALA A N 1
ATOM 649 C CA . ALA A 1 86 ? -4.364 2.154 13.610 1.00 94.88 86 ALA A CA 1
ATOM 650 C C . ALA A 1 86 ? -3.083 1.347 13.332 1.00 94.88 86 ALA A C 1
ATOM 652 O O . ALA A 1 86 ? -2.634 1.285 12.188 1.00 94.88 86 ALA A O 1
ATOM 653 N N . ASP A 1 87 ? -2.543 0.671 14.345 1.00 95.81 87 ASP A N 1
ATOM 654 C CA . ASP A 1 87 ? -1.342 -0.157 14.237 1.00 95.81 87 ASP A CA 1
ATOM 655 C C . ASP A 1 87 ? -1.574 -1.355 13.310 1.00 95.81 87 ASP A C 1
ATOM 657 O O . ASP A 1 87 ? -0.723 -1.669 12.476 1.00 95.81 87 ASP A O 1
ATOM 661 N N . ALA A 1 88 ? -2.743 -2.001 13.400 1.00 94.56 88 ALA A N 1
ATOM 662 C CA . ALA A 1 88 ? -3.104 -3.103 12.516 1.00 94.56 88 ALA A CA 1
ATOM 663 C C . ALA A 1 88 ? -3.190 -2.646 11.049 1.00 94.56 88 ALA A C 1
ATOM 665 O O . ALA A 1 88 ? -2.631 -3.306 10.168 1.00 94.56 88 ALA A O 1
ATOM 666 N N . ARG A 1 89 ? -3.822 -1.489 10.788 1.00 94.88 89 ARG A N 1
ATOM 667 C CA . ARG A 1 89 ? -3.857 -0.858 9.456 1.00 94.88 89 ARG A CA 1
ATOM 668 C C . ARG A 1 89 ? -2.451 -0.574 8.944 1.00 94.88 89 ARG A C 1
ATOM 670 O O . ARG A 1 89 ? -2.118 -0.944 7.822 1.00 94.88 89 ARG A O 1
ATOM 677 N N . ASP A 1 90 ? -1.623 0.083 9.746 1.00 93.38 90 ASP A N 1
ATOM 678 C CA . ASP A 1 90 ? -0.292 0.515 9.318 1.00 93.38 90 ASP A CA 1
ATOM 679 C C . ASP A 1 90 ? 0.649 -0.673 9.106 1.00 93.38 90 ASP A C 1
ATOM 681 O O . ASP A 1 90 ? 1.422 -0.686 8.148 1.00 93.38 90 ASP A O 1
ATOM 685 N N . GLY A 1 91 ? 0.548 -1.704 9.947 1.00 93.25 91 GLY A N 1
ATOM 686 C CA . GLY A 1 91 ? 1.256 -2.968 9.765 1.00 93.25 91 GLY A CA 1
ATOM 687 C C . GLY A 1 91 ? 0.893 -3.639 8.442 1.00 93.25 91 GLY A C 1
ATOM 688 O O . GLY A 1 91 ? 1.783 -4.045 7.693 1.00 93.25 91 GLY A O 1
ATOM 689 N N . TYR A 1 92 ? -0.400 -3.681 8.113 1.00 92.75 92 TYR A N 1
ATOM 690 C CA . TYR A 1 92 ? -0.870 -4.194 6.832 1.00 92.75 92 TYR A CA 1
ATOM 691 C C . TYR A 1 92 ? -0.346 -3.374 5.646 1.00 92.75 92 TYR A C 1
ATOM 693 O O . TYR A 1 92 ? 0.221 -3.937 4.712 1.00 92.75 92 TYR A O 1
ATOM 701 N N . LEU A 1 93 ? -0.481 -2.044 5.687 1.00 90.81 93 LEU A N 1
ATOM 702 C CA . LEU A 1 93 ? -0.043 -1.171 4.594 1.00 90.81 93 LEU A CA 1
ATOM 703 C C . LEU A 1 93 ? 1.467 -1.270 4.353 1.00 90.81 93 LEU A C 1
ATOM 705 O O . LEU A 1 93 ? 1.893 -1.316 3.203 1.00 90.81 93 LEU A O 1
ATOM 709 N N . ARG A 1 94 ? 2.275 -1.384 5.414 1.00 90.81 94 ARG A N 1
ATOM 710 C CA . ARG A 1 94 ? 3.723 -1.623 5.294 1.00 90.81 94 ARG A CA 1
ATOM 711 C C . ARG A 1 94 ? 4.037 -2.978 4.663 1.00 90.81 94 ARG A C 1
ATOM 713 O O . ARG A 1 94 ? 4.969 -3.075 3.867 1.00 90.81 94 ARG A O 1
ATOM 720 N N . ALA A 1 95 ? 3.288 -4.025 5.014 1.00 89.25 95 ALA A N 1
ATOM 721 C CA . ALA A 1 95 ? 3.453 -5.345 4.411 1.00 89.25 95 ALA A CA 1
ATOM 722 C C . ALA A 1 95 ? 3.082 -5.331 2.919 1.00 89.25 95 ALA A C 1
ATOM 724 O O . ALA A 1 95 ? 3.841 -5.846 2.098 1.00 89.25 95 ALA A O 1
ATOM 725 N N . ALA A 1 96 ? 1.972 -4.675 2.568 1.00 88.56 96 ALA A N 1
ATOM 726 C CA . ALA A 1 96 ? 1.535 -4.479 1.189 1.00 88.56 96 ALA A CA 1
ATOM 727 C C . ALA A 1 96 ? 2.557 -3.685 0.367 1.00 88.56 96 ALA A C 1
ATOM 729 O O . ALA A 1 96 ? 2.952 -4.110 -0.717 1.00 88.56 96 ALA A O 1
ATOM 730 N N . GLU A 1 97 ? 3.056 -2.579 0.917 1.00 90.00 97 GLU A N 1
ATOM 731 C CA . GLU A 1 97 ? 4.105 -1.772 0.300 1.00 90.00 97 GLU A CA 1
ATOM 732 C C . GLU A 1 97 ? 5.387 -2.580 0.063 1.00 90.00 97 GLU A C 1
ATOM 734 O O . GLU A 1 97 ? 5.965 -2.532 -1.026 1.00 90.00 97 GLU A O 1
ATOM 739 N N . ARG A 1 98 ? 5.831 -3.354 1.061 1.00 90.62 98 ARG A N 1
ATOM 740 C CA . ARG A 1 98 ? 7.014 -4.211 0.931 1.00 90.62 98 ARG A CA 1
ATOM 741 C C . ARG A 1 98 ? 6.838 -5.240 -0.183 1.00 90.62 98 ARG A C 1
ATOM 743 O O . ARG A 1 98 ? 7.729 -5.365 -1.019 1.00 90.62 98 ARG A O 1
ATOM 750 N N . ALA A 1 99 ? 5.700 -5.930 -0.215 1.00 89.12 99 ALA A N 1
ATOM 751 C CA . ALA A 1 99 ? 5.401 -6.900 -1.261 1.00 89.12 99 ALA A CA 1
ATOM 752 C C . ALA A 1 99 ? 5.396 -6.243 -2.650 1.00 89.12 99 ALA A C 1
ATOM 754 O O . ALA A 1 99 ? 6.005 -6.769 -3.580 1.00 89.12 99 ALA A O 1
ATOM 755 N N . ALA A 1 100 ? 4.790 -5.059 -2.787 1.00 89.38 100 ALA A N 1
ATOM 756 C CA . ALA A 1 100 ? 4.790 -4.315 -4.043 1.00 89.38 100 ALA A CA 1
ATOM 757 C C . ALA A 1 100 ? 6.217 -3.976 -4.510 1.00 89.38 100 ALA A C 1
ATOM 759 O O . ALA A 1 100 ? 6.541 -4.169 -5.682 1.00 89.38 100 ALA A O 1
ATOM 760 N N . TRP A 1 101 ? 7.102 -3.543 -3.606 1.00 92.25 101 TRP A N 1
ATOM 761 C CA . TRP A 1 101 ? 8.513 -3.307 -3.935 1.00 92.25 101 TRP A CA 1
ATOM 762 C C . TRP A 1 101 ? 9.268 -4.578 -4.327 1.00 92.25 101 TRP A C 1
ATOM 764 O O . TRP A 1 101 ? 10.082 -4.532 -5.252 1.00 92.25 101 TRP A O 1
ATOM 774 N N . ASP A 1 102 ? 8.991 -5.704 -3.673 1.00 91.12 102 ASP A N 1
ATOM 775 C CA . ASP A 1 102 ? 9.581 -6.993 -4.040 1.00 91.12 102 ASP A CA 1
ATOM 776 C C . ASP A 1 102 ? 9.134 -7.417 -5.452 1.00 91.12 102 ASP A C 1
ATOM 778 O O . ASP A 1 102 ? 9.956 -7.871 -6.251 1.00 91.12 102 ASP A O 1
ATOM 782 N N . HIS A 1 103 ? 7.867 -7.183 -5.813 1.00 89.88 103 HIS A N 1
ATOM 783 C CA . HIS A 1 103 ? 7.362 -7.407 -7.172 1.00 89.88 103 HIS A CA 1
ATOM 784 C C . HIS A 1 103 ? 7.981 -6.462 -8.207 1.00 89.88 103 HIS A C 1
ATOM 786 O O . HIS A 1 103 ? 8.365 -6.912 -9.286 1.00 89.88 103 HIS A O 1
ATOM 792 N N . ILE A 1 104 ? 8.118 -5.173 -7.885 1.00 90.75 104 ILE A N 1
ATOM 793 C CA . ILE A 1 104 ? 8.805 -4.199 -8.746 1.00 90.75 104 ILE A CA 1
ATOM 794 C C . ILE A 1 104 ? 10.230 -4.666 -9.025 1.00 90.75 104 ILE A C 1
ATOM 796 O O . ILE A 1 104 ? 10.657 -4.666 -10.177 1.00 90.75 104 ILE A O 1
ATOM 800 N N . LYS A 1 105 ? 10.959 -5.086 -7.987 1.00 91.38 105 LYS A N 1
ATOM 801 C CA . LYS A 1 105 ? 12.341 -5.540 -8.129 1.00 91.38 105 LYS A CA 1
ATOM 802 C C . LYS A 1 105 ? 12.444 -6.746 -9.066 1.00 91.38 105 LYS A C 1
ATOM 804 O O . LYS A 1 105 ? 13.234 -6.705 -10.002 1.00 91.38 105 LYS A O 1
ATOM 809 N N . ARG A 1 106 ? 11.605 -7.770 -8.865 1.00 90.19 106 ARG A N 1
ATOM 810 C CA . ARG A 1 106 ? 11.550 -8.941 -9.760 1.00 90.19 106 ARG A CA 1
ATOM 811 C C . ARG A 1 106 ? 11.256 -8.532 -11.200 1.00 90.19 106 ARG A C 1
ATOM 813 O O . ARG A 1 106 ? 11.927 -8.983 -12.117 1.00 90.19 106 ARG A O 1
ATOM 820 N N . ARG A 1 107 ? 10.314 -7.607 -11.401 1.00 87.69 107 ARG A N 1
ATOM 821 C CA . ARG A 1 107 ? 9.978 -7.121 -12.742 1.00 87.69 107 ARG A CA 1
ATOM 822 C C . ARG A 1 107 ? 11.127 -6.348 -13.398 1.00 87.69 107 ARG A C 1
ATOM 824 O O . ARG A 1 107 ? 11.314 -6.449 -14.604 1.00 87.69 107 ARG A O 1
ATOM 831 N N . PHE A 1 108 ? 11.906 -5.592 -12.626 1.00 90.00 108 PHE A N 1
ATOM 832 C CA . PHE A 1 108 ? 13.134 -4.957 -13.115 1.00 90.00 108 PHE A CA 1
ATOM 833 C C . PHE A 1 108 ? 14.166 -5.997 -13.568 1.00 90.00 108 PHE A C 1
ATOM 835 O O . PHE A 1 108 ? 14.770 -5.813 -14.621 1.00 90.00 108 PHE A O 1
ATOM 842 N N . GLU A 1 109 ? 14.338 -7.079 -12.805 1.00 89.44 109 GLU A N 1
ATOM 843 C CA . GLU A 1 109 ? 15.235 -8.190 -13.148 1.00 89.44 109 GLU A CA 1
ATOM 844 C C . GLU A 1 109 ? 14.776 -8.897 -14.439 1.00 89.44 109 GLU A C 1
ATOM 846 O O . GLU A 1 109 ? 15.584 -9.096 -15.341 1.00 89.44 109 GLU A O 1
ATOM 851 N N . GLU A 1 110 ? 13.476 -9.180 -14.586 1.00 88.19 110 GLU A N 1
ATOM 852 C CA . GLU A 1 110 ? 12.883 -9.774 -15.801 1.00 88.19 110 GLU A CA 1
ATOM 853 C C . GLU A 1 110 ? 13.056 -8.905 -17.056 1.00 88.19 110 GLU A C 1
ATOM 855 O O . GLU A 1 110 ? 13.256 -9.417 -18.156 1.00 88.19 110 GLU A O 1
ATOM 860 N N . LEU A 1 111 ? 12.957 -7.582 -16.900 1.00 85.94 111 LEU A N 1
ATOM 861 C CA . LEU A 1 111 ? 13.113 -6.613 -17.987 1.00 85.94 111 LEU A CA 1
ATOM 862 C C . LEU A 1 111 ? 14.581 -6.221 -18.233 1.00 85.94 111 LEU A C 1
ATOM 864 O O . LEU A 1 111 ? 14.842 -5.351 -19.066 1.00 85.94 111 LEU A O 1
ATOM 868 N N . GLU A 1 112 ? 15.526 -6.838 -17.513 1.00 87.56 112 GLU A N 1
ATOM 869 C CA . GLU A 1 112 ? 16.966 -6.547 -17.574 1.00 87.56 112 GLU A CA 1
ATOM 870 C C . GLU A 1 112 ? 17.282 -5.058 -17.332 1.00 87.56 112 GLU A C 1
ATOM 872 O O . GLU A 1 112 ? 18.210 -4.476 -17.901 1.00 87.56 112 GLU A O 1
ATOM 877 N N . LEU A 1 113 ? 16.487 -4.408 -16.480 1.00 86.88 113 LEU A N 1
ATOM 878 C CA . LEU A 1 113 ? 16.689 -3.019 -16.089 1.00 86.88 113 LEU A CA 1
ATOM 879 C C . LEU A 1 113 ? 17.762 -2.926 -15.003 1.00 86.88 113 LEU A C 1
ATOM 881 O O . LEU A 1 113 ? 17.896 -3.789 -14.139 1.00 86.88 113 LEU A O 1
ATOM 885 N N . SER A 1 114 ? 18.531 -1.835 -15.011 1.00 87.12 114 SER A N 1
ATOM 886 C CA . SER A 1 114 ? 19.640 -1.683 -14.062 1.00 87.12 114 SER A CA 1
ATOM 887 C C . SER A 1 114 ? 19.169 -1.596 -12.600 1.00 87.12 114 SER A C 1
ATOM 889 O O . SER A 1 114 ? 18.254 -0.835 -12.274 1.00 87.12 114 SER A O 1
ATOM 891 N N . ASP A 1 115 ? 19.880 -2.264 -11.684 1.00 89.31 115 ASP A N 1
ATOM 892 C CA . ASP A 1 115 ? 19.644 -2.147 -10.232 1.00 89.31 115 ASP A CA 1
ATOM 893 C C . ASP A 1 115 ? 19.830 -0.698 -9.735 1.00 89.31 115 ASP A C 1
ATOM 895 O O . ASP A 1 115 ? 19.148 -0.236 -8.819 1.00 89.31 115 ASP A O 1
ATOM 899 N N . LYS A 1 116 ? 20.698 0.079 -10.403 1.00 88.44 116 LYS A N 1
ATOM 900 C CA . LYS A 1 116 ? 20.857 1.519 -10.147 1.00 88.44 116 LYS A CA 1
ATOM 901 C C . LYS A 1 116 ? 19.546 2.283 -10.375 1.00 88.44 116 LYS A C 1
ATOM 903 O O . LYS A 1 116 ? 19.215 3.152 -9.570 1.00 88.44 116 LYS A O 1
ATOM 908 N N . ALA A 1 117 ? 18.796 1.952 -11.429 1.00 87.12 117 ALA A N 1
ATOM 909 C CA . ALA A 1 117 ? 17.493 2.554 -11.712 1.00 87.12 117 ALA A CA 1
ATOM 910 C C . ALA A 1 117 ? 16.455 2.180 -10.649 1.00 87.12 117 ALA A C 1
ATOM 912 O O . ALA A 1 117 ? 15.747 3.057 -10.158 1.00 87.12 117 ALA A O 1
ATOM 913 N N . TYR A 1 118 ? 16.420 0.910 -10.231 1.00 91.06 118 TYR A N 1
ATOM 914 C CA . TYR A 1 118 ? 15.542 0.458 -9.150 1.00 91.06 118 TYR A CA 1
ATOM 915 C C . TYR A 1 118 ? 15.812 1.212 -7.838 1.00 91.06 118 TYR A C 1
ATOM 917 O O . TYR A 1 118 ? 14.888 1.753 -7.229 1.00 91.06 118 TYR A O 1
ATOM 925 N N . ARG A 1 119 ? 17.080 1.319 -7.415 1.00 90.94 119 ARG A N 1
ATOM 926 C CA . ARG A 1 119 ? 17.451 2.053 -6.191 1.00 90.94 119 ARG A CA 1
ATOM 927 C C . ARG A 1 119 ? 17.096 3.535 -6.278 1.00 90.94 119 ARG A C 1
ATOM 929 O O . ARG A 1 119 ? 16.549 4.073 -5.319 1.00 90.94 119 ARG A O 1
ATOM 936 N N . ALA A 1 120 ? 17.370 4.175 -7.416 1.00 89.00 120 ALA A N 1
ATOM 937 C CA . ALA A 1 120 ? 17.026 5.577 -7.641 1.00 89.00 120 ALA A CA 1
ATOM 938 C C . ALA A 1 120 ? 15.509 5.814 -7.576 1.00 89.00 120 ALA A C 1
ATOM 940 O O . ALA A 1 120 ? 15.069 6.812 -7.011 1.00 89.00 120 ALA A O 1
ATOM 941 N N . LEU A 1 121 ? 14.713 4.883 -8.111 1.00 90.50 121 LEU A N 1
ATOM 942 C CA . LEU A 1 121 ? 13.255 4.925 -8.040 1.00 90.50 121 LEU A CA 1
ATOM 943 C C . LEU A 1 121 ? 12.746 4.731 -6.608 1.00 90.50 121 LEU A C 1
ATOM 945 O O . LEU A 1 121 ? 11.908 5.498 -6.148 1.00 90.50 121 LEU A O 1
ATOM 949 N N . LYS A 1 122 ? 13.288 3.750 -5.880 1.00 89.75 122 LYS A N 1
ATOM 950 C CA . LYS A 1 122 ? 12.912 3.471 -4.487 1.00 89.75 122 LYS A CA 1
ATOM 951 C C . LYS A 1 122 ? 13.257 4.616 -3.528 1.00 89.75 122 LYS A C 1
ATOM 953 O O . LYS A 1 122 ? 12.572 4.807 -2.531 1.00 89.75 122 LYS A O 1
ATOM 958 N N . GLN A 1 123 ? 14.329 5.357 -3.807 1.00 89.75 123 GLN A N 1
ATOM 959 C CA . GLN A 1 123 ? 14.775 6.498 -2.997 1.00 89.75 123 GLN A CA 1
ATOM 960 C C . GLN A 1 123 ? 14.120 7.826 -3.395 1.00 89.75 123 GLN A C 1
ATOM 962 O O . GLN A 1 123 ? 14.288 8.824 -2.689 1.00 89.75 123 GLN A O 1
ATOM 967 N N . ALA A 1 124 ? 13.400 7.873 -4.517 1.00 87.50 124 ALA A N 1
ATOM 968 C CA . ALA A 1 124 ? 12.702 9.080 -4.922 1.00 87.50 124 ALA A CA 1
ATOM 969 C C . ALA A 1 124 ? 11.572 9.410 -3.931 1.00 87.50 124 ALA A C 1
ATOM 971 O O . ALA A 1 124 ? 10.953 8.539 -3.316 1.00 87.50 124 ALA A O 1
ATOM 972 N N . LYS A 1 125 ? 11.319 10.706 -3.743 1.00 82.62 125 LYS A N 1
ATOM 973 C CA . LYS A 1 125 ? 10.291 11.181 -2.811 1.00 82.62 125 LYS A CA 1
ATOM 974 C C . LYS A 1 125 ? 8.897 10.945 -3.394 1.00 82.62 125 LYS A C 1
ATOM 976 O O . LYS A 1 125 ? 8.698 11.120 -4.591 1.00 82.62 125 LYS A O 1
ATOM 981 N N . ASN A 1 126 ? 7.933 10.634 -2.526 1.00 81.00 126 ASN A N 1
ATOM 982 C CA . ASN A 1 126 ? 6.508 10.498 -2.864 1.00 81.00 126 ASN A CA 1
ATOM 983 C C . ASN A 1 126 ? 6.202 9.448 -3.948 1.00 81.00 126 ASN A C 1
ATOM 985 O O . ASN A 1 126 ? 5.237 9.586 -4.699 1.00 81.00 126 ASN A O 1
ATOM 989 N N . VAL A 1 127 ? 7.011 8.391 -4.032 1.00 85.62 127 VAL A N 1
ATOM 990 C CA . VAL A 1 127 ? 6.759 7.293 -4.966 1.00 85.62 127 VAL A CA 1
ATOM 991 C C . VAL A 1 127 ? 5.770 6.312 -4.358 1.00 85.62 127 VAL A C 1
ATOM 993 O O . VAL A 1 127 ? 5.995 5.776 -3.277 1.00 85.62 127 VAL A O 1
ATOM 996 N N . HIS A 1 128 ? 4.683 6.055 -5.081 1.00 85.81 128 HIS A N 1
ATOM 997 C CA . HIS A 1 128 ? 3.711 5.034 -4.715 1.00 85.81 128 HIS A CA 1
ATOM 998 C C . HIS A 1 128 ? 4.042 3.732 -5.455 1.00 85.81 128 HIS A C 1
ATOM 1000 O O . HIS A 1 128 ? 3.885 3.688 -6.680 1.00 85.81 128 HIS A O 1
ATOM 1006 N N . PRO A 1 129 ? 4.470 2.666 -4.758 1.00 86.56 129 PRO A N 1
ATOM 1007 C CA . PRO A 1 129 ? 4.887 1.430 -5.414 1.00 86.56 129 PRO A CA 1
ATOM 1008 C C . PRO A 1 129 ? 3.755 0.778 -6.203 1.00 86.56 129 PRO A C 1
ATOM 1010 O O . PRO A 1 129 ? 4.002 0.249 -7.274 1.00 86.56 129 PRO A O 1
ATOM 1013 N N . GLU A 1 130 ? 2.501 0.890 -5.767 1.00 83.44 130 GLU A N 1
ATOM 1014 C CA . GLU A 1 130 ? 1.357 0.387 -6.543 1.00 83.44 130 GLU A CA 1
ATOM 1015 C C . GLU A 1 130 ? 1.262 1.032 -7.937 1.00 83.44 130 GLU A C 1
ATOM 1017 O O . GLU A 1 130 ? 1.020 0.341 -8.925 1.00 83.44 130 GLU A O 1
ATOM 1022 N N . LYS A 1 131 ? 1.518 2.345 -8.045 1.00 84.06 131 LYS A N 1
ATOM 1023 C CA . LYS A 1 131 ? 1.511 3.057 -9.333 1.00 84.06 131 LYS A CA 1
ATOM 1024 C C . LYS A 1 131 ? 2.684 2.642 -10.213 1.00 84.06 131 LYS A C 1
ATOM 1026 O O . LYS A 1 131 ? 2.504 2.394 -11.400 1.00 84.06 131 LYS A O 1
ATOM 1031 N N . VAL A 1 132 ? 3.872 2.534 -9.618 1.00 87.25 132 VAL A N 1
ATOM 1032 C CA . VAL A 1 132 ? 5.079 2.068 -10.314 1.00 87.25 132 VAL A CA 1
ATOM 1033 C C . VAL A 1 132 ? 4.880 0.652 -10.841 1.00 87.25 132 VAL A C 1
ATOM 1035 O O . VAL A 1 132 ? 5.177 0.368 -11.999 1.00 87.25 132 VAL A O 1
ATOM 1038 N N . LEU A 1 133 ? 4.356 -0.233 -9.999 1.00 86.06 133 LEU A N 1
ATOM 1039 C CA . LEU A 1 133 ? 4.058 -1.609 -10.351 1.00 86.06 133 LEU A CA 1
ATOM 1040 C C . LEU A 1 133 ? 3.042 -1.658 -11.497 1.00 86.06 133 LEU A C 1
ATOM 1042 O O . LEU A 1 133 ? 3.299 -2.320 -12.494 1.00 86.06 133 LEU A O 1
ATOM 1046 N N . ALA A 1 134 ? 1.950 -0.892 -11.425 1.00 83.44 134 ALA A N 1
ATOM 1047 C CA . ALA A 1 134 ? 0.997 -0.790 -12.529 1.00 83.44 134 ALA A CA 1
ATOM 1048 C C . ALA A 1 134 ? 1.667 -0.310 -13.832 1.00 83.44 134 ALA A C 1
ATOM 1050 O O . ALA A 1 134 ? 1.446 -0.899 -14.890 1.00 83.44 134 ALA A O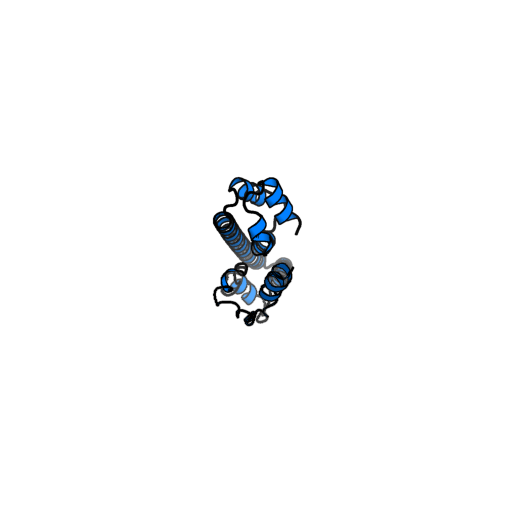 1
ATOM 1051 N N . ALA A 1 135 ? 2.538 0.703 -13.761 1.00 84.25 135 ALA A N 1
ATOM 1052 C CA . ALA A 1 135 ? 3.271 1.228 -14.913 1.00 84.25 135 ALA A CA 1
ATOM 1053 C C . ALA A 1 135 ? 4.224 0.194 -15.550 1.00 84.25 135 ALA A C 1
ATOM 1055 O O . ALA A 1 135 ? 4.323 0.124 -16.780 1.00 84.25 135 ALA A O 1
ATOM 1056 N N . LEU A 1 136 ? 4.885 -0.643 -14.743 1.00 85.19 136 LEU A N 1
ATOM 1057 C CA . LEU A 1 136 ? 5.817 -1.690 -15.197 1.00 85.19 136 LEU A CA 1
ATOM 1058 C C . LEU A 1 136 ? 5.149 -2.876 -15.900 1.00 85.19 136 LEU A C 1
ATOM 1060 O O . LEU A 1 136 ? 5.820 -3.632 -16.602 1.00 85.19 136 LEU A O 1
ATOM 1064 N N . TYR A 1 137 ? 3.847 -3.058 -15.710 1.00 81.25 137 TYR A N 1
ATOM 1065 C CA . TYR A 1 137 ? 3.076 -4.112 -16.373 1.00 81.25 137 TYR A CA 1
ATOM 1066 C C . TYR A 1 137 ? 2.310 -3.590 -17.598 1.00 81.25 137 TYR A C 1
ATOM 1068 O O . TYR A 1 137 ? 1.528 -4.310 -18.213 1.00 81.25 137 TYR A O 1
ATOM 1076 N N . THR A 1 138 ? 2.561 -2.345 -18.014 1.00 78.94 138 THR A N 1
ATOM 1077 C CA . THR A 1 138 ? 2.057 -1.824 -19.291 1.00 78.94 138 THR A CA 1
ATOM 1078 C C . THR A 1 138 ? 2.914 -2.307 -20.464 1.00 78.94 138 THR A C 1
ATOM 1080 O O . THR A 1 138 ? 4.114 -2.518 -20.314 1.00 78.94 138 THR A O 1
ATOM 1083 N N . LYS A 1 139 ? 2.339 -2.390 -21.676 1.00 62.44 139 LYS A N 1
ATOM 1084 C CA . LYS A 1 139 ? 3.084 -2.745 -22.907 1.00 62.44 139 LYS A CA 1
ATOM 1085 C C . LYS A 1 139 ? 4.278 -1.815 -23.199 1.00 62.44 139 LYS A C 1
ATOM 1087 O O . LYS A 1 139 ? 5.199 -2.209 -23.902 1.00 62.44 139 LYS A O 1
ATOM 1092 N N . ARG A 1 140 ? 4.289 -0.587 -22.658 1.00 68.81 140 ARG A N 1
ATOM 1093 C CA . ARG A 1 140 ? 5.426 0.348 -22.780 1.00 68.81 140 ARG A CA 1
ATOM 1094 C C . ARG A 1 140 ? 6.647 -0.125 -21.982 1.00 68.81 140 ARG A C 1
ATOM 1096 O O . ARG A 1 140 ? 7.753 0.037 -22.480 1.00 68.81 140 ARG A O 1
ATOM 1103 N N . ALA A 1 141 ? 6.413 -0.797 -20.851 1.00 66.56 141 ALA A N 1
ATOM 1104 C CA . ALA A 1 141 ? 7.207 -1.897 -20.290 1.00 66.56 141 ALA A CA 1
ATOM 1105 C C . ALA A 1 141 ? 8.501 -2.282 -21.020 1.00 66.56 141 ALA A C 1
ATOM 1107 O O . ALA A 1 141 ? 9.634 -2.017 -20.624 1.00 66.56 141 ALA A O 1
ATOM 1108 N N . GLU A 1 142 ? 8.268 -2.967 -22.131 1.00 69.25 142 GLU A N 1
ATOM 1109 C CA . GLU A 1 142 ? 9.264 -3.716 -22.888 1.00 69.25 142 GLU A CA 1
ATOM 1110 C C . GLU A 1 142 ? 10.185 -2.797 -23.702 1.00 69.25 142 GLU A C 1
ATOM 1112 O O . GLU A 1 142 ? 11.299 -3.176 -24.055 1.00 69.25 142 GLU A O 1
ATOM 1117 N N . THR A 1 143 ? 9.766 -1.549 -23.936 1.00 77.25 143 THR A N 1
ATOM 1118 C CA . THR A 1 143 ? 10.576 -0.538 -24.635 1.00 77.25 143 THR A CA 1
ATOM 1119 C C . THR A 1 143 ? 11.707 0.026 -23.771 1.00 77.25 143 THR A C 1
ATOM 1121 O O . THR A 1 143 ? 12.526 0.800 -24.262 1.00 77.25 143 THR A O 1
ATOM 1124 N N . TYR A 1 144 ? 11.768 -0.343 -22.486 1.00 73.31 144 TYR A N 1
ATOM 1125 C CA . TYR A 1 144 ? 12.725 0.211 -21.524 1.00 73.31 144 TYR A CA 1
ATOM 1126 C C . TYR A 1 144 ? 14.085 -0.494 -21.540 1.00 73.31 144 TYR A C 1
ATOM 1128 O O . TYR A 1 144 ? 15.032 0.002 -20.922 1.00 73.31 144 TYR A O 1
ATOM 1136 N N . ARG A 1 145 ? 14.213 -1.624 -22.249 1.00 73.56 145 ARG A N 1
ATOM 1137 C CA . ARG A 1 145 ? 15.478 -2.358 -22.353 1.00 73.56 145 ARG A CA 1
ATOM 1138 C C . ARG A 1 145 ? 16.566 -1.445 -22.935 1.00 73.56 145 ARG A C 1
ATOM 1140 O O . ARG A 1 145 ? 16.423 -0.906 -24.028 1.00 73.56 145 ARG A O 1
ATOM 1147 N N . GLY A 1 146 ? 17.654 -1.264 -22.185 1.00 71.62 146 GLY A N 1
ATOM 1148 C CA . GLY A 1 146 ? 18.790 -0.418 -22.577 1.00 71.62 146 GLY A CA 1
ATOM 1149 C C . GLY A 1 146 ? 18.617 1.089 -22.335 1.00 71.62 146 GLY A C 1
ATOM 1150 O O . GLY A 1 146 ? 19.523 1.857 -22.657 1.00 71.62 146 GLY A O 1
ATOM 1151 N N . ALA A 1 147 ? 17.501 1.541 -21.752 1.00 80.56 147 ALA A N 1
ATOM 1152 C CA . ALA A 1 147 ? 17.332 2.942 -21.368 1.00 80.56 147 ALA A CA 1
ATOM 1153 C C . ALA A 1 147 ? 18.203 3.314 -20.150 1.00 80.56 147 ALA A C 1
ATOM 1155 O O . ALA A 1 147 ? 18.491 2.487 -19.281 1.00 80.56 147 ALA A O 1
ATOM 1156 N N . SER A 1 148 ? 18.605 4.587 -20.058 1.00 82.81 148 SER A N 1
ATOM 1157 C CA . SER A 1 148 ? 19.345 5.086 -18.894 1.00 82.81 148 SER A CA 1
ATOM 1158 C C . SER A 1 148 ? 18.489 5.038 -17.624 1.00 82.81 148 SER A C 1
ATOM 1160 O O . SER A 1 148 ? 17.264 5.167 -17.668 1.00 82.81 148 SER A O 1
ATOM 1162 N N . ALA A 1 149 ? 19.144 4.901 -16.468 1.00 81.75 149 ALA A N 1
ATOM 1163 C CA . ALA A 1 149 ? 18.461 4.833 -15.176 1.00 81.75 149 ALA A CA 1
ATOM 1164 C C . ALA A 1 149 ? 17.570 6.056 -14.892 1.00 81.75 149 ALA A C 1
ATOM 1166 O O . ALA A 1 149 ? 16.482 5.909 -14.338 1.00 81.75 149 ALA A O 1
ATOM 1167 N N . GLU A 1 150 ? 18.011 7.246 -15.304 1.00 83.56 150 GLU A N 1
ATOM 1168 C CA . GLU A 1 150 ? 17.241 8.490 -15.181 1.00 83.56 150 GLU A CA 1
ATOM 1169 C C . GLU A 1 150 ? 15.993 8.463 -16.060 1.00 83.56 150 GLU A C 1
ATOM 1171 O O . GLU A 1 150 ? 14.904 8.752 -15.576 1.00 83.56 150 GLU A O 1
ATOM 1176 N N . ARG A 1 151 ? 16.118 8.011 -17.314 1.00 83.25 151 ARG A N 1
ATOM 1177 C CA . ARG A 1 151 ? 14.987 7.939 -18.244 1.00 83.25 151 ARG A CA 1
ATOM 1178 C C . ARG A 1 151 ? 13.917 6.955 -17.777 1.00 83.25 151 ARG A C 1
ATOM 1180 O O . ARG A 1 151 ? 12.735 7.275 -17.845 1.00 83.25 151 ARG A O 1
ATOM 1187 N N . VAL A 1 152 ? 14.323 5.782 -17.283 1.00 83.31 152 VAL A N 1
ATOM 1188 C CA . VAL A 1 152 ? 13.395 4.785 -16.716 1.00 83.31 152 VAL A CA 1
ATOM 1189 C C . VAL A 1 152 ? 12.665 5.363 -15.505 1.00 83.31 152 VAL A C 1
ATOM 1191 O O . VAL A 1 152 ? 11.446 5.237 -15.403 1.00 83.31 152 VAL A O 1
ATOM 1194 N N . ARG A 1 153 ? 13.394 6.033 -14.605 1.00 83.69 153 ARG A N 1
ATOM 1195 C CA . ARG A 1 153 ? 12.808 6.673 -13.424 1.00 83.69 153 ARG A CA 1
ATOM 1196 C C . ARG A 1 153 ? 11.798 7.747 -13.817 1.00 83.69 153 ARG A C 1
ATOM 1198 O O . ARG A 1 153 ? 10.663 7.694 -13.361 1.00 83.69 153 ARG A O 1
ATOM 1205 N N . ASP A 1 154 ? 12.200 8.705 -14.644 1.00 83.62 154 ASP A N 1
ATOM 1206 C CA . ASP A 1 154 ? 11.366 9.861 -14.978 1.00 83.62 154 ASP A CA 1
ATOM 1207 C C . ASP A 1 154 ? 10.072 9.424 -15.674 1.00 83.62 154 ASP A C 1
ATOM 1209 O O . ASP A 1 154 ? 9.004 9.952 -15.383 1.00 83.62 154 ASP A O 1
ATOM 1213 N N . TRP A 1 155 ? 10.133 8.386 -16.511 1.00 81.38 155 TRP A N 1
ATOM 1214 C CA . TRP A 1 155 ? 8.941 7.797 -17.116 1.00 81.38 155 TRP A CA 1
ATOM 1215 C C . TRP A 1 155 ? 8.015 7.124 -16.106 1.00 81.38 155 TRP A C 1
ATOM 1217 O O . TRP A 1 155 ? 6.818 7.415 -16.109 1.00 81.38 155 TRP A O 1
ATOM 1227 N N . LEU A 1 156 ? 8.546 6.274 -15.223 1.00 82.75 156 LEU A N 1
ATOM 1228 C CA . LEU A 1 156 ? 7.744 5.592 -14.198 1.00 82.75 156 LEU A CA 1
ATOM 1229 C C . LEU A 1 156 ? 7.115 6.565 -13.190 1.00 82.75 156 LEU A C 1
ATOM 1231 O O . LEU A 1 156 ? 6.126 6.212 -12.555 1.00 82.75 156 LEU A O 1
ATOM 1235 N N . LEU A 1 157 ? 7.671 7.771 -13.054 1.00 80.88 157 LEU A N 1
ATOM 1236 C CA . LEU A 1 157 ? 7.147 8.832 -12.191 1.00 80.88 157 LEU A CA 1
ATOM 1237 C C . LEU A 1 157 ? 6.271 9.865 -12.918 1.00 80.88 157 LEU A C 1
ATOM 1239 O O . LEU A 1 157 ? 5.656 10.697 -12.257 1.00 80.88 157 LEU A O 1
ATOM 1243 N N . SER A 1 158 ? 6.213 9.831 -14.252 1.00 77.62 158 SER A N 1
ATOM 1244 C CA . SER A 1 158 ? 5.405 10.756 -15.067 1.00 77.62 158 SER A CA 1
ATOM 1245 C C . SER A 1 158 ? 3.957 10.299 -15.306 1.00 77.62 158 SER A C 1
ATOM 1247 O O . SER A 1 158 ? 3.200 11.011 -15.965 1.00 77.62 158 SER A O 1
ATOM 1249 N N . LEU A 1 159 ? 3.589 9.118 -14.793 1.00 61.09 159 LEU A N 1
ATOM 1250 C CA . LEU A 1 159 ? 2.268 8.482 -14.904 1.00 61.09 159 LEU A CA 1
ATOM 1251 C C . LEU A 1 159 ? 1.434 8.681 -13.628 1.00 61.09 159 LEU A C 1
ATOM 1253 O O . LEU A 1 159 ? 0.211 8.900 -13.765 1.00 61.09 159 LEU A O 1
#

Foldseek 3Di:
DCPVVVVVVVVPDPPDDPPVPDPPPPCVVLDQPDQDDCPPALLVVLLVVQDDDDPPDDPVRSVVSLVVVLVVCVVVVVPVSSVSNVVSNVVSVVVRQVVLLVSLVVLCVVLVHDPLLSVVLVPDPPDDSVQLSRVCSDPVNNVCRPPDSVVNNVSSVVD

pLDDT: mean 79.14, std 17.17, range [38.03, 96.62]